Protein AF-A0A2V8TXZ5-F1 (afdb_monomer)

Solvent-accessible surface area (backbone atoms only — not comparable to full-atom values): 6863 Å² total; per-residue (Å²): 127,66,66,65,54,58,51,56,73,78,43,43,69,60,51,51,50,50,52,49,55,50,50,52,49,49,53,55,48,31,68,75,58,78,51,77,83,72,88,69,87,74,77,72,58,97,85,49,79,77,82,75,74,72,73,78,72,76,84,68,48,70,63,58,61,50,46,66,69,46,53,87,74,66,80,90,87,83,84,88,84,79,82,81,79,79,75,73,80,78,76,81,72,86,77,84,79,81,136

Radius of gyration: 45.87 Å; Cα contacts (8 Å, |Δi|>4): 8; chains: 1; bounding box: 82×36×128 Å

Mean predicted aligned error: 21.26 Å

Structure (mmCIF, N/CA/C/O backbone):
data_AF-A0A2V8TXZ5-F1
#
_entry.id   AF-A0A2V8TXZ5-F1
#
loop_
_atom_site.group_PDB
_atom_site.id
_atom_site.type_symbol
_atom_site.label_atom_id
_atom_site.label_alt_id
_atom_site.la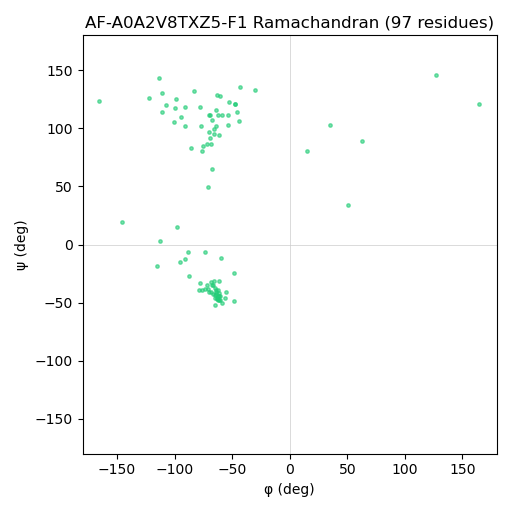bel_comp_id
_atom_site.label_asym_id
_atom_site.label_entity_id
_atom_site.label_seq_id
_atom_site.pdbx_PDB_ins_code
_atom_site.Cartn_x
_atom_site.Cartn_y
_atom_site.Cartn_z
_atom_site.occupancy
_atom_site.B_iso_or_equiv
_atom_site.auth_seq_id
_atom_site.auth_comp_id
_atom_site.auth_asym_id
_atom_site.auth_atom_id
_atom_site.pdbx_PDB_model_num
ATOM 1 N N . MET A 1 1 ? -23.068 6.727 -24.460 1.00 54.47 1 MET A N 1
ATOM 2 C CA . MET A 1 1 ? -22.117 6.773 -25.596 1.00 54.47 1 MET A CA 1
ATOM 3 C C . MET A 1 1 ? -21.660 8.199 -25.963 1.00 54.47 1 MET A C 1
ATOM 5 O O . MET A 1 1 ? -21.239 8.412 -27.082 1.00 54.47 1 MET A O 1
ATOM 9 N N . LYS A 1 2 ? -21.647 9.177 -25.037 1.00 59.97 2 LYS A N 1
ATOM 10 C CA . LYS A 1 2 ? -21.260 10.576 -25.347 1.00 59.97 2 LYS A CA 1
ATOM 11 C C . LYS A 1 2 ? -19.782 10.912 -25.058 1.00 59.97 2 LYS A C 1
ATOM 13 O O . LYS A 1 2 ? -19.273 11.922 -25.525 1.00 59.97 2 LYS A O 1
ATOM 18 N N . LEU A 1 3 ? -19.076 10.062 -24.299 1.00 61.59 3 LEU A N 1
ATOM 19 C CA . LEU A 1 3 ? -17.651 10.241 -23.960 1.00 61.59 3 LEU A CA 1
ATOM 20 C C . LEU A 1 3 ? -16.720 9.880 -25.126 1.00 61.59 3 LEU A C 1
ATOM 22 O O . LEU A 1 3 ? -15.749 10.588 -25.383 1.00 61.59 3 LEU A O 1
ATOM 26 N N . PHE A 1 4 ? -17.054 8.817 -25.865 1.00 64.00 4 PHE A N 1
ATOM 27 C CA . PHE A 1 4 ? -16.324 8.416 -27.068 1.00 64.00 4 PHE A CA 1
ATOM 28 C C . PHE A 1 4 ? -16.417 9.485 -28.159 1.00 64.00 4 PHE A C 1
ATOM 30 O O . PHE A 1 4 ? -15.402 9.829 -28.749 1.00 64.00 4 PHE A O 1
ATOM 37 N N . GLU A 1 5 ? -17.594 10.079 -28.369 1.00 63.97 5 GLU A N 1
ATOM 38 C CA . GLU A 1 5 ? -17.792 11.172 -29.333 1.00 63.97 5 GLU A CA 1
ATOM 39 C C . GLU A 1 5 ? -17.048 12.454 -28.934 1.00 63.97 5 GLU A C 1
ATOM 41 O O . GLU A 1 5 ? -16.483 13.131 -29.791 1.00 63.97 5 GLU A O 1
ATOM 46 N N . LYS A 1 6 ? -16.951 12.751 -27.631 1.00 60.19 6 LYS A N 1
ATOM 47 C CA . LYS A 1 6 ? -16.223 13.925 -27.126 1.00 60.19 6 LYS A CA 1
ATOM 48 C C . LYS A 1 6 ? -14.699 13.775 -27.252 1.00 60.19 6 LYS A C 1
ATOM 50 O O . LYS A 1 6 ? -14.023 14.744 -27.587 1.00 60.19 6 LYS A O 1
ATOM 55 N N . MET A 1 7 ? -14.160 12.561 -27.082 1.00 60.72 7 MET A N 1
ATOM 56 C CA . MET A 1 7 ? -12.767 12.252 -27.456 1.00 60.72 7 MET A CA 1
ATOM 57 C C . MET A 1 7 ? -12.567 12.277 -28.980 1.00 60.72 7 MET A C 1
ATOM 59 O O . MET A 1 7 ? -11.511 12.699 -29.458 1.00 60.72 7 MET A O 1
ATOM 63 N N . ARG A 1 8 ? -13.604 11.895 -29.742 1.00 63.78 8 ARG A N 1
ATOM 64 C CA . ARG A 1 8 ? -13.603 11.859 -31.208 1.00 63.78 8 ARG A CA 1
ATOM 65 C C . ARG A 1 8 ? -13.488 13.251 -31.855 1.00 63.78 8 ARG A C 1
ATOM 67 O O . ARG A 1 8 ? -12.935 13.399 -32.938 1.00 63.78 8 ARG A O 1
ATOM 74 N N . GLN A 1 9 ? -14.024 14.284 -31.216 1.00 64.06 9 GLN A N 1
ATOM 75 C CA . GLN A 1 9 ? -14.136 15.601 -31.849 1.00 64.06 9 GLN A CA 1
ATOM 76 C C . GLN A 1 9 ? -12.913 16.505 -31.678 1.00 64.06 9 GLN A C 1
ATOM 78 O O . GLN A 1 9 ? -12.682 17.351 -32.533 1.00 64.06 9 GLN A O 1
ATOM 83 N N . GLN A 1 10 ? -12.122 16.353 -30.611 1.00 64.50 10 GLN A N 1
ATOM 84 C CA . GLN A 1 10 ? -11.086 17.349 -30.292 1.00 64.50 10 GLN A CA 1
ATOM 85 C C . GLN A 1 10 ? -9.646 16.836 -30.374 1.00 64.50 10 GLN A C 1
ATOM 87 O O . GLN A 1 10 ? -8.733 17.653 -30.462 1.00 64.50 10 GLN A O 1
ATOM 92 N N . LYS A 1 11 ? -9.407 15.515 -30.343 1.00 72.31 11 LYS A N 1
ATOM 93 C CA . LYS A 1 11 ? -8.036 14.968 -30.301 1.00 72.31 11 LYS A CA 1
ATOM 94 C C . LYS A 1 11 ? -7.840 13.651 -31.059 1.00 72.31 11 LYS A C 1
ATOM 96 O O . LYS A 1 11 ? -6.849 12.981 -30.798 1.00 72.31 11 LYS A O 1
ATOM 101 N N . LEU A 1 12 ? -8.712 13.274 -32.005 1.00 77.88 12 LEU A N 1
ATOM 102 C CA . LEU A 1 12 ? -8.512 12.024 -32.761 1.00 77.88 12 LEU A CA 1
ATOM 103 C C . LEU A 1 12 ? -7.202 11.982 -33.526 1.00 77.88 12 LEU A C 1
ATOM 105 O O . LEU A 1 12 ? -6.472 11.009 -33.423 1.00 77.88 12 LEU A O 1
ATOM 109 N N . LEU A 1 13 ? -6.907 13.027 -34.298 1.00 80.25 13 LEU A N 1
ATOM 110 C CA . LEU A 1 13 ? -5.695 13.036 -35.108 1.00 80.25 13 LEU A CA 1
ATOM 111 C C . LEU A 1 13 ? -4.469 12.924 -34.192 1.00 80.25 13 LEU A C 1
ATOM 113 O O . LEU A 1 13 ? -3.630 12.053 -34.385 1.00 80.25 13 LEU A O 1
ATOM 117 N N . SER A 1 14 ? -4.419 13.727 -33.126 1.00 83.81 14 SER A N 1
ATOM 118 C CA . SER A 1 14 ? -3.319 13.690 -32.160 1.00 83.81 14 SER A CA 1
ATOM 119 C C . SER A 1 14 ? -3.213 12.360 -31.408 1.00 83.81 14 SER A C 1
ATOM 121 O O . SER A 1 14 ? -2.100 11.886 -31.220 1.00 83.81 14 SER A O 1
ATOM 123 N N . ILE A 1 15 ? -4.322 11.738 -30.986 1.00 86.25 15 ILE A N 1
ATOM 124 C CA . ILE A 1 15 ? -4.269 10.457 -30.264 1.00 86.25 15 ILE A CA 1
ATOM 125 C C . ILE A 1 15 ? -3.927 9.293 -31.192 1.00 86.25 15 ILE A C 1
ATOM 127 O O . ILE A 1 15 ? -3.149 8.429 -30.807 1.00 86.25 15 ILE A O 1
ATOM 131 N N . THR A 1 16 ? -4.435 9.286 -32.427 1.00 86.88 16 THR A N 1
ATOM 132 C CA . THR A 1 16 ? -4.053 8.299 -33.441 1.00 86.88 16 THR A CA 1
ATOM 133 C C . THR A 1 16 ? -2.581 8.451 -33.803 1.00 86.88 16 THR A C 1
ATOM 135 O O . THR A 1 16 ? -1.876 7.450 -33.849 1.00 86.88 16 THR A O 1
ATOM 138 N N . LEU A 1 17 ? -2.093 9.682 -33.984 1.00 90.50 17 LEU A N 1
ATOM 139 C CA . LEU A 1 17 ? -0.679 9.948 -34.239 1.00 90.50 17 LEU A CA 1
ATOM 140 C C . LEU A 1 17 ? 0.199 9.505 -33.060 1.00 90.50 17 LEU A C 1
ATOM 142 O O . LEU A 1 17 ? 1.207 8.847 -33.282 1.00 90.50 17 LEU A O 1
ATOM 146 N N . LEU A 1 18 ? -0.200 9.803 -31.819 1.00 92.38 18 LEU A N 1
ATOM 147 C CA . LEU A 1 18 ? 0.496 9.372 -30.601 1.00 92.38 18 LEU A CA 1
ATOM 148 C C . LEU A 1 18 ? 0.548 7.843 -30.477 1.00 92.38 18 LEU A C 1
ATOM 150 O O . LEU A 1 18 ? 1.599 7.280 -30.194 1.00 92.38 18 LEU A O 1
ATOM 154 N N . LEU A 1 19 ? -0.580 7.159 -30.681 1.00 93.19 19 LEU A N 1
ATOM 155 C CA . LEU A 1 19 ? -0.638 5.697 -30.627 1.00 93.19 19 LEU A CA 1
ATOM 156 C C . LEU A 1 19 ? 0.193 5.070 -31.744 1.00 93.19 19 LEU A C 1
ATOM 158 O O . LEU A 1 19 ? 0.853 4.056 -31.522 1.00 93.19 19 LEU A O 1
ATOM 162 N N . PHE A 1 20 ? 0.186 5.683 -32.928 1.00 94.81 20 PHE A N 1
ATOM 163 C CA . PHE A 1 20 ? 0.979 5.236 -34.061 1.00 94.81 20 PHE A CA 1
ATOM 164 C C . PHE A 1 20 ? 2.479 5.360 -33.775 1.00 94.81 20 PHE A C 1
ATOM 166 O O . PHE A 1 20 ? 3.200 4.370 -33.886 1.00 94.81 20 PHE A O 1
ATOM 173 N N . THR A 1 21 ? 2.953 6.531 -33.338 1.00 93.94 21 THR A N 1
ATOM 174 C CA . THR A 1 21 ? 4.374 6.739 -33.016 1.00 93.94 21 THR A CA 1
ATOM 175 C C . THR A 1 21 ? 4.829 5.867 -31.849 1.00 93.94 21 THR A C 1
ATOM 177 O O . THR A 1 21 ? 5.912 5.287 -31.911 1.00 93.94 21 THR A O 1
ATOM 180 N N . LEU A 1 22 ? 3.989 5.698 -30.825 1.00 93.69 22 LEU A N 1
ATOM 181 C CA . 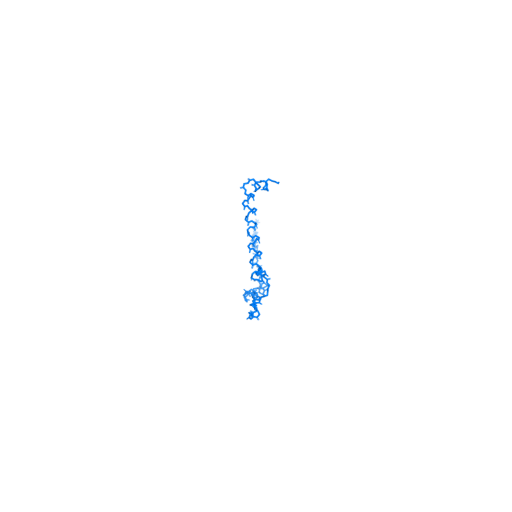LEU A 1 22 ? 4.253 4.796 -29.706 1.00 93.69 22 LEU A CA 1
ATOM 182 C C . LEU A 1 22 ? 4.379 3.338 -30.170 1.00 93.69 22 LEU A C 1
ATOM 184 O O . LEU A 1 22 ? 5.309 2.646 -29.766 1.00 93.69 22 LEU A O 1
ATOM 188 N N . SER A 1 23 ? 3.483 2.880 -31.048 1.00 94.00 23 SER A N 1
ATOM 189 C CA . SER A 1 23 ? 3.515 1.511 -31.580 1.00 94.00 23 SER A CA 1
ATOM 190 C C . SER A 1 23 ? 4.785 1.257 -32.390 1.00 94.00 23 SER A C 1
ATOM 192 O O . SER A 1 23 ? 5.460 0.254 -32.171 1.00 94.00 23 SER A O 1
ATOM 194 N N . VAL A 1 24 ? 5.154 2.189 -33.276 1.00 95.06 24 VAL A N 1
ATOM 195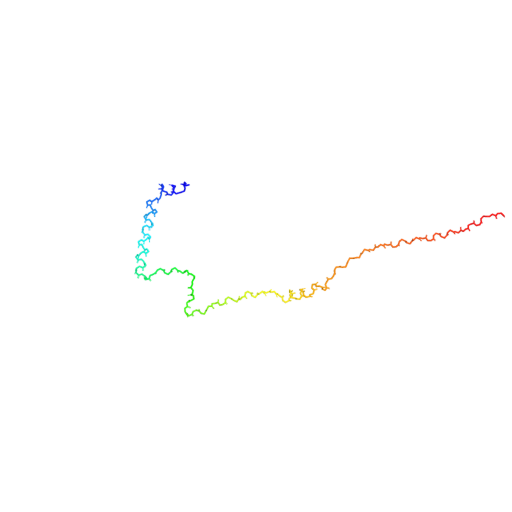 C CA . VAL A 1 24 ? 6.398 2.107 -34.058 1.00 95.06 24 VAL A CA 1
ATOM 196 C C . VAL A 1 24 ? 7.619 2.073 -33.135 1.00 95.06 24 VAL A C 1
ATOM 198 O O . VAL A 1 24 ? 8.495 1.230 -33.314 1.00 95.06 24 VAL A O 1
ATOM 201 N N . GLY A 1 25 ? 7.656 2.925 -32.106 1.00 92.81 25 GLY A N 1
ATOM 202 C CA . GLY A 1 25 ? 8.735 2.942 -31.117 1.00 92.81 25 GLY A CA 1
ATOM 203 C C . GLY A 1 25 ? 8.867 1.630 -30.338 1.00 92.81 25 GLY A C 1
ATOM 204 O O . GLY A 1 25 ? 9.981 1.147 -30.155 1.00 92.81 25 GLY A O 1
ATOM 205 N N . ILE A 1 26 ? 7.753 1.012 -29.931 1.00 90.19 26 ILE A N 1
ATOM 206 C CA . ILE A 1 26 ? 7.760 -0.290 -29.244 1.00 90.19 26 ILE A CA 1
ATOM 207 C C . ILE A 1 26 ? 8.242 -1.398 -30.186 1.00 90.19 26 ILE A C 1
ATOM 209 O O . ILE A 1 26 ? 9.046 -2.230 -29.774 1.00 90.19 26 ILE A O 1
ATOM 213 N N . VAL A 1 27 ? 7.804 -1.416 -31.448 1.00 90.12 27 VAL A N 1
ATOM 214 C CA . VAL A 1 27 ? 8.261 -2.416 -32.431 1.00 90.12 27 VAL A CA 1
ATOM 215 C C . VAL A 1 27 ? 9.766 -2.291 -32.670 1.00 90.12 27 VAL A C 1
ATOM 217 O O . VAL A 1 27 ? 10.485 -3.279 -32.577 1.00 90.12 27 VAL A O 1
ATOM 220 N N . ILE A 1 28 ? 10.274 -1.078 -32.892 1.00 88.62 28 ILE A N 1
ATOM 221 C CA . ILE A 1 28 ? 11.715 -0.851 -33.066 1.00 88.62 28 ILE A CA 1
ATOM 222 C C . ILE A 1 28 ? 12.479 -1.224 -31.786 1.00 88.62 28 ILE A C 1
ATOM 224 O O . ILE A 1 28 ? 13.467 -1.954 -31.844 1.00 88.62 28 ILE A O 1
ATOM 228 N N . GLY A 1 29 ? 12.006 -0.775 -30.621 1.00 85.12 29 GLY A N 1
ATOM 229 C CA . GLY A 1 29 ? 12.642 -1.051 -29.334 1.00 85.12 29 GLY A CA 1
ATOM 230 C C . GLY A 1 29 ? 12.673 -2.540 -28.982 1.00 85.12 29 GLY A C 1
ATOM 231 O O . GLY A 1 29 ? 13.683 -3.026 -28.486 1.00 85.12 29 GLY A O 1
ATOM 232 N N . THR A 1 30 ? 11.609 -3.288 -29.282 1.00 83.44 30 THR A N 1
ATOM 233 C CA . THR A 1 30 ? 11.544 -4.740 -29.034 1.00 83.44 30 THR A CA 1
ATOM 234 C C . THR A 1 30 ? 12.434 -5.540 -29.976 1.00 83.44 30 THR A C 1
ATOM 236 O O . THR A 1 30 ? 13.058 -6.498 -29.522 1.00 83.44 30 THR A O 1
ATOM 239 N N . LEU A 1 31 ? 12.531 -5.142 -31.251 1.00 82.62 31 LEU A N 1
ATOM 240 C CA . LEU A 1 31 ? 13.402 -5.796 -32.229 1.00 82.62 31 LEU A CA 1
ATOM 241 C C . LEU A 1 31 ? 14.886 -5.577 -31.919 1.00 82.62 31 LEU A C 1
ATOM 243 O O . LEU A 1 31 ? 15.672 -6.510 -32.045 1.00 82.62 31 LEU A O 1
ATOM 247 N N . ILE A 1 32 ? 15.267 -4.367 -31.498 1.00 80.88 32 ILE A N 1
ATOM 248 C CA . ILE A 1 32 ? 16.668 -4.045 -31.189 1.00 80.88 32 ILE A CA 1
ATOM 249 C C . ILE A 1 32 ? 17.077 -4.587 -29.808 1.00 80.88 32 ILE A C 1
ATOM 251 O O . ILE A 1 32 ? 18.190 -5.081 -29.663 1.00 80.88 32 ILE A O 1
ATOM 255 N N . ASN A 1 33 ? 16.199 -4.526 -28.798 1.00 71.62 33 ASN A N 1
ATOM 256 C CA . ASN A 1 33 ? 16.524 -4.883 -27.408 1.00 71.62 33 ASN A CA 1
ATOM 257 C C . ASN A 1 33 ? 16.096 -6.311 -26.995 1.00 71.62 33 ASN A C 1
ATOM 259 O O . ASN A 1 33 ? 16.058 -6.622 -25.808 1.00 71.62 33 ASN A O 1
ATOM 263 N N . THR A 1 34 ? 15.760 -7.199 -27.941 1.00 64.94 34 THR A N 1
ATOM 264 C CA . THR A 1 34 ? 15.399 -8.617 -27.677 1.00 64.94 34 THR A CA 1
ATOM 265 C C . THR A 1 34 ? 14.326 -8.833 -26.595 1.00 64.94 34 THR A C 1
ATOM 267 O O . THR A 1 34 ? 14.324 -9.841 -25.892 1.00 64.94 34 THR A O 1
ATOM 270 N N . GLY A 1 35 ? 13.364 -7.913 -26.494 1.00 60.66 35 GLY A N 1
ATOM 271 C CA . GLY A 1 35 ? 12.205 -8.048 -25.612 1.00 60.66 35 GLY A CA 1
ATOM 272 C C . GLY A 1 35 ? 11.989 -6.868 -24.667 1.00 60.66 35 GLY A C 1
ATOM 273 O O . GLY A 1 35 ? 12.913 -6.216 -24.184 1.00 60.66 35 GLY A O 1
ATOM 274 N N . VAL A 1 36 ? 10.715 -6.584 -24.400 1.00 63.66 36 VAL A N 1
ATOM 275 C CA . VAL A 1 36 ? 10.292 -5.683 -23.325 1.00 63.66 36 VAL A CA 1
ATOM 276 C C . VAL A 1 36 ? 10.068 -6.525 -22.079 1.00 63.66 36 VAL A C 1
ATOM 278 O O . VAL A 1 36 ? 9.060 -7.219 -21.953 1.00 63.66 36 VAL A O 1
ATOM 281 N N . HIS A 1 37 ? 11.020 -6.493 -21.152 1.00 63.28 37 HIS A N 1
ATOM 282 C CA . HIS A 1 37 ? 10.835 -7.107 -19.843 1.00 63.28 37 HIS A CA 1
ATOM 283 C C . HIS A 1 37 ? 9.840 -6.260 -19.045 1.00 63.28 37 HIS A C 1
ATOM 285 O O . HIS A 1 37 ? 10.209 -5.353 -18.303 1.00 63.28 37 HIS A O 1
ATOM 291 N N . ALA A 1 38 ? 8.547 -6.533 -19.219 1.00 58.12 38 ALA A N 1
ATOM 292 C CA . ALA A 1 38 ? 7.563 -6.138 -18.230 1.00 58.12 38 ALA A CA 1
ATOM 293 C C . ALA A 1 38 ? 7.904 -6.918 -16.957 1.00 58.12 38 ALA A C 1
ATOM 295 O O . ALA A 1 38 ? 7.842 -8.147 -16.969 1.00 58.12 38 ALA A O 1
ATOM 296 N N . ALA A 1 39 ? 8.287 -6.220 -15.885 1.00 60.25 39 ALA A N 1
ATOM 297 C CA . ALA A 1 39 ? 8.460 -6.797 -14.553 1.00 60.25 39 ALA A CA 1
ATOM 298 C C . ALA A 1 39 ? 7.088 -7.223 -14.003 1.00 60.25 39 ALA A C 1
ATOM 300 O O . ALA A 1 39 ? 6.536 -6.633 -13.078 1.00 60.25 39 ALA A O 1
ATOM 301 N N . ARG A 1 40 ? 6.476 -8.210 -14.656 1.00 56.97 40 ARG A N 1
ATOM 302 C CA . ARG A 1 40 ? 5.242 -8.845 -14.239 1.00 56.97 40 ARG A CA 1
ATOM 303 C C . ARG A 1 40 ? 5.657 -9.929 -13.267 1.00 56.97 40 ARG A C 1
ATOM 305 O O . ARG A 1 40 ? 5.897 -11.052 -13.675 1.00 56.97 40 ARG A O 1
ATOM 312 N N . ASP A 1 41 ? 5.857 -9.487 -12.032 1.00 58.72 41 ASP A N 1
ATOM 313 C CA . ASP A 1 41 ? 5.871 -10.269 -10.798 1.00 58.72 41 ASP A CA 1
ATOM 314 C C . ASP A 1 41 ? 5.984 -11.786 -11.019 1.00 58.72 41 ASP A C 1
ATOM 316 O O . ASP A 1 41 ? 4.974 -12.487 -11.054 1.00 58.72 41 ASP A O 1
ATOM 320 N N . GLN A 1 42 ? 7.203 -12.278 -11.267 1.00 50.56 42 GLN A N 1
ATOM 321 C CA . GLN A 1 42 ? 7.534 -13.694 -11.138 1.00 50.56 42 GLN A CA 1
ATOM 322 C C . GLN A 1 42 ? 9.045 -13.928 -11.147 1.00 50.56 42 GLN A C 1
ATOM 324 O O . GLN A 1 42 ? 9.754 -13.592 -12.091 1.00 50.56 42 GLN A O 1
ATOM 329 N N . ASN A 1 43 ? 9.470 -14.578 -10.065 1.00 50.88 43 ASN A N 1
ATOM 330 C CA . ASN A 1 43 ? 10.733 -15.266 -9.849 1.00 50.88 43 ASN A CA 1
ATOM 331 C C . ASN A 1 43 ? 12.006 -14.419 -9.896 1.00 50.88 43 ASN A C 1
ATOM 333 O O . ASN A 1 43 ? 12.688 -14.311 -10.908 1.00 50.88 43 ASN A O 1
ATOM 337 N N . VAL A 1 44 ? 12.334 -13.900 -8.706 1.00 52.59 44 VAL A N 1
ATOM 338 C CA . VAL A 1 44 ? 13.583 -14.210 -7.991 1.00 52.59 44 VAL A CA 1
ATOM 339 C C . VAL A 1 44 ? 14.773 -14.413 -8.926 1.00 52.59 44 VAL A C 1
ATOM 341 O O . VAL A 1 44 ? 14.932 -15.471 -9.536 1.00 52.59 44 VAL A O 1
ATOM 344 N N . ALA A 1 45 ? 15.621 -13.386 -8.993 1.00 56.75 45 ALA A N 1
ATOM 345 C CA . ALA A 1 45 ? 16.953 -13.491 -9.565 1.00 56.75 45 ALA A CA 1
ATOM 346 C C . ALA A 1 45 ? 17.626 -14.797 -9.088 1.00 56.75 45 ALA A C 1
ATOM 348 O O . ALA A 1 45 ? 17.556 -15.092 -7.896 1.00 56.75 45 ALA A O 1
ATOM 349 N N . PRO A 1 46 ? 18.285 -15.568 -9.970 1.00 57.19 46 PRO A N 1
ATOM 350 C CA . PRO A 1 46 ? 18.852 -16.879 -9.636 1.00 57.19 46 PRO A CA 1
ATOM 351 C C . PRO A 1 46 ? 19.911 -16.854 -8.518 1.00 57.19 46 PRO A C 1
ATOM 353 O O . PRO A 1 46 ? 20.252 -17.912 -8.003 1.00 57.19 46 PRO A O 1
ATOM 356 N N . ASP A 1 47 ? 20.381 -15.666 -8.123 1.00 55.28 47 ASP A N 1
ATOM 357 C CA . ASP A 1 47 ? 21.346 -15.444 -7.036 1.00 55.28 47 ASP A CA 1
ATOM 358 C C . ASP A 1 47 ? 20.763 -14.704 -5.816 1.00 55.28 47 ASP A C 1
ATOM 360 O O . ASP A 1 47 ? 21.476 -14.384 -4.867 1.00 55.28 47 ASP A O 1
ATOM 364 N N . ALA A 1 48 ? 19.463 -14.395 -5.815 1.00 59.38 48 ALA A N 1
ATOM 365 C CA . ALA A 1 48 ? 18.811 -13.760 -4.678 1.00 59.38 48 ALA A CA 1
ATOM 366 C C . ALA A 1 48 ? 18.050 -14.818 -3.884 1.00 59.38 48 ALA A C 1
ATOM 368 O O . ALA A 1 48 ? 16.977 -15.264 -4.288 1.00 59.38 48 ALA A O 1
ATOM 369 N N . THR A 1 49 ? 18.590 -15.207 -2.730 1.00 63.16 49 THR A N 1
ATOM 370 C CA . THR A 1 49 ? 17.866 -16.001 -1.736 1.00 63.16 49 THR A CA 1
ATOM 371 C C . THR A 1 49 ? 16.491 -15.360 -1.524 1.00 63.16 49 THR A C 1
ATOM 373 O O . THR A 1 49 ? 16.440 -14.175 -1.174 1.00 63.16 49 THR A O 1
ATOM 376 N N . PRO A 1 50 ? 15.376 -16.078 -1.766 1.00 59.66 50 PRO A N 1
ATOM 377 C CA . PRO A 1 50 ? 14.048 -15.524 -1.563 1.00 59.66 50 PRO A CA 1
ATOM 378 C C . PRO A 1 50 ? 13.977 -14.958 -0.149 1.00 59.66 50 PRO A C 1
ATOM 380 O O . PRO A 1 50 ? 14.244 -15.682 0.813 1.00 59.66 50 PRO A O 1
ATOM 383 N N . LEU A 1 51 ? 13.655 -13.669 -0.013 1.00 65.12 51 LEU A N 1
ATOM 384 C CA . LEU A 1 51 ? 13.434 -13.069 1.296 1.00 65.12 51 LEU A CA 1
ATOM 385 C C . LEU A 1 51 ? 12.186 -13.742 1.876 1.00 65.12 51 LEU A C 1
ATOM 387 O O . LEU A 1 51 ? 11.054 -13.385 1.548 1.00 65.12 51 LEU A O 1
ATOM 391 N N . THR A 1 52 ? 12.388 -14.783 2.680 1.00 62.97 52 THR A N 1
ATOM 392 C CA . THR A 1 52 ? 11.316 -15.464 3.393 1.00 62.97 52 THR A CA 1
ATOM 393 C C . THR A 1 52 ? 10.725 -14.456 4.359 1.00 62.97 52 THR A C 1
ATOM 395 O O . THR A 1 52 ? 11.326 -14.165 5.391 1.00 62.97 52 THR A O 1
ATOM 398 N N . ILE A 1 53 ? 9.574 -13.888 4.005 1.00 65.31 53 ILE A N 1
ATOM 399 C CA . ILE A 1 53 ? 8.795 -13.046 4.906 1.00 65.31 53 ILE A CA 1
ATOM 400 C C . ILE A 1 53 ? 8.472 -13.933 6.114 1.00 65.31 53 ILE A C 1
ATOM 402 O O . ILE A 1 53 ? 7.748 -14.923 5.946 1.00 65.31 53 ILE A O 1
ATOM 406 N N . PRO A 1 54 ? 9.033 -13.666 7.310 1.00 64.62 54 PRO A N 1
ATOM 407 C CA . PRO A 1 54 ? 8.712 -14.470 8.471 1.00 64.62 54 PRO A CA 1
ATOM 408 C C . PRO A 1 54 ? 7.213 -14.327 8.706 1.00 64.62 54 PRO A C 1
ATOM 410 O O . PRO A 1 54 ? 6.677 -13.217 8.721 1.00 64.62 54 P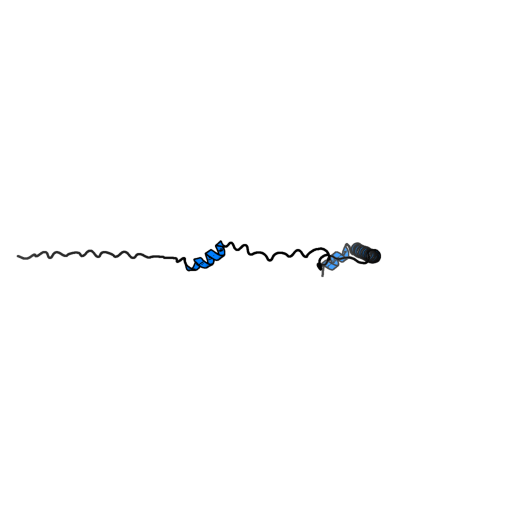RO A O 1
ATOM 413 N N . LYS A 1 55 ? 6.527 -15.469 8.824 1.00 63.19 55 LYS A N 1
ATOM 414 C CA . LYS A 1 55 ? 5.101 -15.527 9.147 1.00 63.19 55 LYS A CA 1
ATOM 415 C C . LYS A 1 55 ? 4.890 -14.598 10.335 1.00 63.19 55 LYS A C 1
ATOM 417 O O . LYS A 1 55 ? 5.580 -14.791 1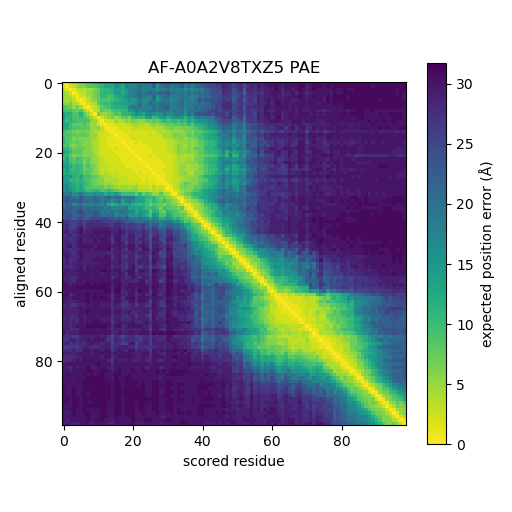1.334 1.00 63.19 55 LYS A O 1
ATOM 422 N N . ALA A 1 56 ? 4.039 -13.579 10.173 1.00 60.84 56 ALA A N 1
ATOM 423 C CA . ALA A 1 56 ? 3.813 -12.553 11.182 1.00 60.84 56 ALA A CA 1
ATOM 424 C C . ALA A 1 56 ? 3.678 -13.249 12.534 1.00 60.84 56 ALA A C 1
ATOM 426 O O . ALA A 1 56 ? 2.717 -13.984 12.765 1.00 60.84 56 ALA A O 1
ATOM 427 N N . VAL A 1 57 ? 4.716 -13.119 13.363 1.00 60.22 57 VAL A N 1
ATOM 428 C CA . VAL A 1 57 ? 4.678 -13.631 14.720 1.00 60.22 57 VAL A CA 1
ATOM 429 C C . VAL A 1 57 ? 3.560 -12.826 15.332 1.00 60.22 57 VAL A C 1
ATOM 431 O O . VAL A 1 57 ? 3.675 -11.605 15.432 1.00 60.22 57 VAL A O 1
ATOM 434 N N . GLU A 1 58 ? 2.442 -13.480 15.637 1.00 59.69 58 GLU A N 1
ATOM 435 C CA . GLU A 1 58 ? 1.457 -12.882 16.510 1.00 59.69 58 GLU A CA 1
ATOM 436 C C . GLU A 1 58 ? 2.245 -12.511 17.756 1.00 59.69 58 GLU A C 1
ATOM 438 O O . GLU A 1 58 ? 2.617 -13.371 18.556 1.00 59.69 58 GLU A O 1
ATOM 443 N N . VAL A 1 59 ? 2.552 -11.222 17.893 1.00 57.59 59 VAL A N 1
ATOM 444 C CA . VAL A 1 59 ? 3.101 -10.615 19.101 1.00 57.59 59 VAL A CA 1
ATOM 445 C C . VAL A 1 59 ? 1.964 -10.598 20.133 1.00 57.59 59 VAL A C 1
ATOM 447 O O . VAL A 1 59 ? 1.589 -9.580 20.699 1.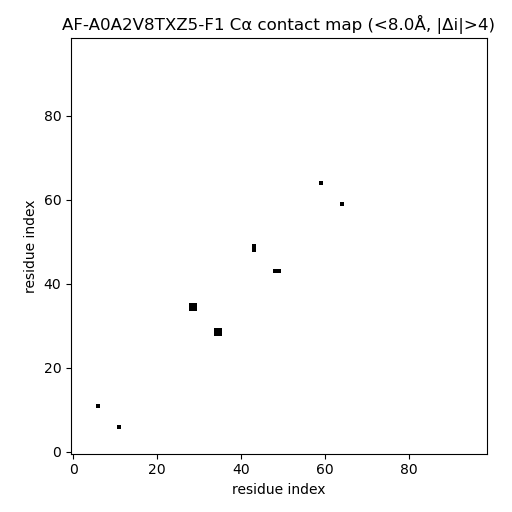00 57.59 59 VAL A O 1
ATOM 450 N N . GLY A 1 60 ? 1.318 -11.752 20.308 1.00 60.03 60 GLY A N 1
ATOM 451 C CA . GLY A 1 60 ? 0.372 -12.070 21.347 1.00 60.03 60 GLY A CA 1
ATOM 452 C C . GLY A 1 60 ? 1.199 -12.307 22.588 1.00 60.03 60 GLY A C 1
ATOM 453 O O . GLY A 1 60 ? 1.533 -13.445 22.915 1.00 60.03 60 GLY A O 1
ATOM 454 N N . ASN A 1 61 ? 1.582 -11.186 23.198 1.00 66.50 61 ASN A N 1
ATOM 455 C CA . ASN A 1 61 ? 2.247 -11.053 24.483 1.00 66.50 61 ASN A CA 1
ATOM 456 C C . ASN A 1 61 ? 1.828 -12.197 25.415 1.00 66.50 61 ASN A C 1
ATOM 458 O O . ASN A 1 61 ? 0.637 -12.471 25.544 1.00 66.50 61 ASN A O 1
ATOM 462 N N . GLU A 1 62 ? 2.771 -12.852 26.093 1.00 71.44 62 GLU A N 1
ATOM 463 C CA . GLU A 1 62 ? 2.491 -13.943 27.048 1.00 71.44 62 GLU A CA 1
ATOM 464 C C . GLU A 1 62 ? 1.385 -13.582 28.064 1.00 71.44 62 GLU A C 1
ATOM 466 O O . GLU A 1 62 ? 0.638 -14.444 28.530 1.00 71.44 62 GLU A O 1
ATOM 471 N N . PHE A 1 63 ? 1.193 -12.283 28.310 1.00 72.62 63 PHE A N 1
ATOM 472 C CA . PHE A 1 63 ? 0.063 -11.718 29.038 1.00 72.62 63 PHE A CA 1
ATOM 473 C C . PHE A 1 63 ? -1.320 -12.107 28.478 1.00 72.62 63 PHE A C 1
ATOM 475 O O . PHE A 1 63 ? -2.205 -12.442 29.250 1.00 72.62 63 PHE A O 1
ATOM 482 N N . THR A 1 64 ? -1.531 -12.139 27.160 1.00 76.81 64 THR A N 1
ATOM 483 C CA . THR A 1 64 ? -2.798 -12.565 26.535 1.00 76.81 64 THR A CA 1
ATOM 484 C C . THR A 1 64 ? -3.071 -14.056 26.752 1.00 76.81 64 THR A C 1
ATOM 486 O O . THR A 1 64 ? -4.222 -14.452 26.940 1.00 76.81 64 THR A O 1
ATOM 489 N N . LYS A 1 65 ? -2.031 -14.903 26.769 1.00 77.06 65 LYS A N 1
ATOM 490 C CA . LYS A 1 65 ? -2.176 -16.331 27.107 1.00 77.06 65 LYS A CA 1
ATOM 491 C C . LYS A 1 65 ? -2.503 -16.516 28.586 1.00 77.06 65 LYS A C 1
ATOM 493 O O . LYS A 1 65 ? -3.339 -17.351 28.920 1.00 77.06 65 LYS A O 1
ATOM 498 N N . LEU A 1 66 ? -1.864 -15.735 29.456 1.00 78.81 66 LEU A N 1
ATOM 499 C CA . LEU A 1 66 ? -2.147 -15.740 30.887 1.00 78.81 66 LEU A CA 1
ATOM 500 C C . LEU A 1 66 ? -3.567 -15.237 31.174 1.00 78.81 66 LEU A C 1
ATOM 502 O O . LEU A 1 66 ? -4.306 -15.907 31.886 1.00 78.81 66 LEU A O 1
ATOM 506 N N . ALA A 1 67 ? -3.980 -14.136 30.546 1.00 81.25 67 ALA A N 1
ATOM 507 C CA . ALA A 1 67 ? -5.325 -13.585 30.654 1.00 81.25 67 ALA A CA 1
ATOM 508 C C . ALA A 1 67 ? -6.386 -14.621 30.264 1.00 81.25 67 ALA A C 1
ATOM 510 O O . ALA A 1 67 ? -7.298 -14.850 31.039 1.00 81.25 67 ALA A O 1
ATOM 511 N N . LYS A 1 68 ? -6.219 -15.349 29.149 1.00 80.38 68 LYS A N 1
ATOM 512 C CA . LYS A 1 68 ? -7.149 -16.428 28.756 1.00 80.38 68 LYS A CA 1
ATOM 513 C C . LYS A 1 68 ? -7.233 -17.583 29.761 1.00 80.38 68 LYS A C 1
ATOM 515 O O . LYS A 1 68 ? -8.274 -18.221 29.860 1.00 80.38 68 LYS A O 1
ATOM 520 N N . ARG A 1 69 ? -6.147 -17.895 30.476 1.00 84.00 69 ARG A N 1
ATOM 521 C CA . ARG A 1 69 ? -6.146 -18.950 31.509 1.00 84.00 69 ARG A CA 1
ATOM 522 C C . ARG A 1 69 ? -6.790 -18.485 32.811 1.00 84.00 69 ARG A C 1
ATOM 524 O O . ARG A 1 69 ? -7.378 -19.303 33.507 1.00 84.00 69 ARG A O 1
ATOM 531 N N . LEU A 1 70 ? -6.642 -17.203 33.137 1.00 84.56 70 LEU A N 1
ATOM 532 C CA . LEU A 1 70 ? -7.168 -16.594 34.359 1.00 84.56 70 LEU A CA 1
ATOM 533 C C . LEU A 1 70 ? -8.577 -16.011 34.187 1.00 84.56 70 LEU A C 1
ATOM 535 O O . LEU A 1 70 ? -9.228 -15.734 35.187 1.00 84.56 70 LEU A O 1
ATOM 539 N N . ASP A 1 71 ? -9.061 -15.872 32.952 1.00 79.75 71 ASP A N 1
ATOM 540 C CA . ASP A 1 71 ? -10.418 -15.426 32.616 1.00 79.75 71 ASP A CA 1
ATOM 541 C C . ASP A 1 71 ? -11.514 -16.164 33.416 1.00 79.75 71 ASP A C 1
ATOM 543 O O . ASP A 1 71 ? -12.308 -15.498 34.079 1.00 79.75 71 ASP A O 1
ATOM 547 N N . PRO A 1 72 ? -11.524 -17.515 33.513 1.00 87.56 72 PRO A N 1
ATOM 548 C CA . PRO A 1 72 ? -12.529 -18.222 34.313 1.00 87.56 72 PRO A CA 1
ATOM 549 C C . PRO A 1 72 ? -12.317 -18.106 35.833 1.00 87.56 72 PRO A C 1
ATOM 551 O O . PRO A 1 72 ? -13.132 -18.608 36.601 1.00 87.56 72 PRO A O 1
ATOM 554 N N . SER A 1 73 ? -11.212 -17.509 36.291 1.00 83.62 73 SER A N 1
ATOM 555 C CA . SER A 1 73 ? -10.900 -17.360 37.721 1.00 83.62 73 SER A CA 1
ATOM 556 C C . SER A 1 73 ? -11.472 -16.081 38.340 1.00 83.62 73 SER A C 1
ATOM 558 O O . SER A 1 73 ? -11.382 -15.914 39.555 1.00 83.62 73 SER A O 1
ATOM 560 N N . VAL A 1 74 ? -12.055 -15.179 37.546 1.00 87.62 74 VAL A N 1
ATOM 561 C CA . VAL A 1 74 ? -12.618 -13.913 38.032 1.00 87.62 74 VAL A CA 1
ATOM 562 C C . VAL A 1 74 ? -14.144 -13.986 37.999 1.00 87.62 74 VAL A C 1
ATOM 564 O O . VAL A 1 74 ? -14.744 -14.160 36.943 1.00 87.62 74 VAL A O 1
ATOM 567 N N . VAL A 1 75 ? -14.782 -13.835 39.163 1.00 89.62 75 VAL A N 1
ATOM 568 C CA . VAL A 1 75 ? -16.247 -13.807 39.303 1.00 89.62 75 VAL A CA 1
ATOM 569 C C . VAL A 1 75 ? -16.718 -12.430 39.763 1.00 89.62 75 VAL A C 1
ATOM 571 O O . VAL A 1 75 ? -16.067 -11.782 40.581 1.00 89.62 75 VAL A O 1
ATOM 574 N N . ASN A 1 76 ? -17.865 -11.984 39.251 1.00 91.06 76 ASN A N 1
ATOM 575 C CA . ASN A 1 76 ? -18.537 -10.781 39.736 1.00 91.06 76 ASN A CA 1
ATOM 576 C C . ASN A 1 76 ? -19.522 -11.168 40.846 1.00 91.06 76 ASN A C 1
ATOM 578 O O . ASN A 1 76 ? -20.457 -11.928 40.594 1.00 91.06 76 ASN A O 1
ATOM 582 N N . ILE A 1 77 ? -19.310 -10.657 42.060 1.00 89.69 77 ILE A N 1
ATOM 583 C CA . ILE A 1 77 ? -20.178 -10.921 43.210 1.00 89.69 77 ILE A CA 1
ATOM 584 C C . ILE A 1 77 ? -20.918 -9.638 43.564 1.00 89.69 77 ILE A C 1
ATOM 586 O O . ILE A 1 77 ? -20.323 -8.667 44.028 1.00 89.69 77 ILE A O 1
ATOM 590 N N . THR A 1 78 ? -22.234 -9.669 43.390 1.00 91.38 78 THR A N 1
ATOM 591 C CA . THR A 1 78 ? -23.153 -8.618 43.826 1.00 91.38 78 THR A CA 1
ATOM 592 C C . THR A 1 78 ? -24.003 -9.153 44.970 1.00 91.38 78 THR A C 1
ATOM 594 O O . THR A 1 78 ? -24.558 -10.246 44.864 1.00 91.38 78 THR A O 1
ATOM 597 N N . ALA A 1 79 ? -24.099 -8.402 46.065 1.00 89.06 79 ALA A N 1
ATOM 598 C CA . ALA A 1 79 ? -24.893 -8.777 47.228 1.00 89.06 79 ALA A CA 1
ATOM 599 C C . ALA A 1 79 ? -25.926 -7.690 47.525 1.00 89.06 79 ALA A C 1
ATOM 601 O O 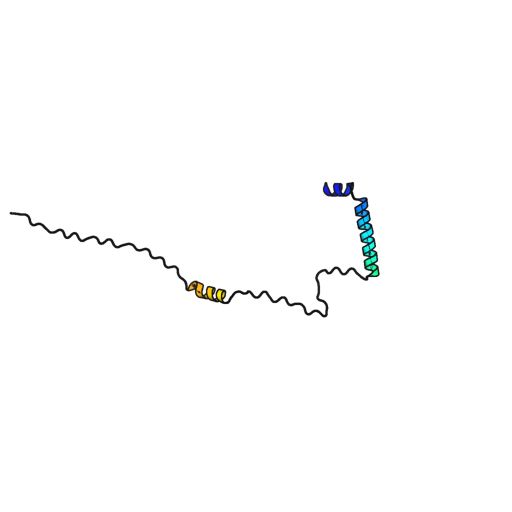. ALA A 1 79 ? -25.562 -6.533 47.730 1.00 89.06 79 ALA A O 1
ATOM 602 N N . ASP A 1 80 ? -27.193 -8.090 47.604 1.00 85.75 80 ASP A N 1
ATOM 603 C CA . ASP A 1 80 ? -28.281 -7.234 48.061 1.00 85.75 80 ASP A CA 1
ATOM 604 C C . ASP A 1 80 ? -28.582 -7.542 49.532 1.00 85.75 80 ASP A C 1
ATOM 606 O O . ASP A 1 80 ? -28.827 -8.689 49.914 1.00 85.75 80 ASP A O 1
ATOM 610 N N . TYR A 1 81 ? -28.549 -6.514 50.381 1.00 83.12 81 TYR A N 1
ATOM 611 C CA . TYR A 1 81 ? -28.838 -6.638 51.808 1.00 83.12 81 TYR A CA 1
ATOM 612 C C . TYR A 1 81 ? -30.271 -6.187 52.102 1.00 83.12 81 TYR A C 1
ATOM 614 O O . TYR A 1 81 ? -30.607 -5.017 51.930 1.00 83.12 81 TYR A O 1
ATOM 622 N N . THR A 1 82 ? -31.111 -7.104 52.594 1.00 81.69 82 THR A N 1
ATOM 623 C CA . THR A 1 82 ? -32.418 -6.749 53.168 1.00 81.69 82 THR A CA 1
ATOM 624 C C . THR A 1 82 ? -32.267 -6.596 54.684 1.00 81.69 82 THR A C 1
ATOM 626 O O . THR A 1 82 ? -32.055 -7.602 55.367 1.00 81.69 82 THR A O 1
ATOM 629 N N . PRO A 1 83 ? -32.353 -5.374 55.245 1.00 78.50 83 PRO A N 1
ATOM 630 C CA . PRO A 1 83 ? -32.246 -5.175 56.683 1.00 78.50 83 PRO A CA 1
ATOM 631 C C . PRO A 1 83 ? -33.400 -5.870 57.408 1.00 78.50 83 PRO A C 1
ATOM 633 O O . PRO A 1 83 ? -34.574 -5.671 57.090 1.00 78.50 83 PRO A O 1
ATOM 636 N N . LYS A 1 84 ? -33.067 -6.683 58.415 1.00 77.62 84 LYS A N 1
ATOM 637 C CA . LYS A 1 84 ? -34.058 -7.307 59.291 1.00 77.62 84 LYS A CA 1
ATOM 638 C C . LYS A 1 84 ? -34.673 -6.224 60.173 1.00 77.62 84 LYS A C 1
ATOM 640 O O . LYS A 1 84 ? -33.997 -5.664 61.030 1.00 77.62 84 LYS A O 1
ATOM 645 N N . VAL A 1 85 ? -35.951 -5.927 59.952 1.00 73.69 85 VAL A N 1
ATOM 646 C CA . VAL A 1 85 ? -36.706 -5.019 60.817 1.00 73.69 85 VAL A CA 1
ATOM 647 C C . VAL A 1 85 ? -36.863 -5.720 62.164 1.00 73.69 85 VAL A C 1
ATOM 649 O O . VAL A 1 85 ? -37.582 -6.716 62.270 1.00 73.69 85 VAL A O 1
ATOM 652 N N . GLU A 1 86 ? -36.143 -5.260 63.187 1.00 66.94 86 GLU A N 1
ATOM 653 C CA . GLU A 1 86 ? -36.388 -5.713 64.551 1.00 66.94 86 GLU A CA 1
ATOM 654 C C . GLU A 1 86 ? -37.777 -5.231 64.953 1.00 66.94 86 GLU A C 1
ATOM 656 O O . GLU A 1 86 ? -37.998 -4.065 65.281 1.00 66.94 86 GLU A O 1
ATOM 661 N N . GLN A 1 87 ? -38.750 -6.136 64.867 1.00 64.88 87 GLN A N 1
ATOM 662 C CA . GLN A 1 87 ? -40.088 -5.896 65.367 1.00 64.88 87 GLN A CA 1
ATOM 663 C C . GLN A 1 87 ? -39.978 -5.853 66.890 1.00 64.88 87 GLN A C 1
ATOM 665 O O . GLN A 1 87 ? -39.986 -6.884 67.566 1.00 64.88 87 GLN A O 1
ATOM 670 N N . GLY A 1 88 ? -39.774 -4.638 67.407 1.00 62.66 88 GLY A N 1
ATOM 671 C CA . GLY A 1 88 ? -39.695 -4.345 68.826 1.00 62.66 88 GLY A CA 1
ATOM 672 C C . GLY A 1 88 ? -40.837 -5.051 69.538 1.00 62.66 88 GLY A C 1
ATOM 673 O O . GLY A 1 88 ? -42.012 -4.776 69.292 1.00 62.66 88 GLY A O 1
ATOM 674 N N . ARG A 1 89 ? -40.482 -6.014 70.389 1.00 60.81 89 ARG A N 1
ATOM 675 C CA . ARG A 1 89 ? -41.429 -6.754 71.214 1.00 60.81 89 ARG A CA 1
ATOM 676 C C . ARG A 1 89 ? -41.975 -5.774 72.241 1.00 60.81 89 ARG A C 1
ATOM 678 O O . ARG A 1 89 ? -41.423 -5.636 73.328 1.00 60.81 89 ARG A O 1
ATOM 685 N N . ASN A 1 90 ? -43.030 -5.059 71.853 1.00 59.06 90 ASN A N 1
ATOM 686 C CA . ASN A 1 90 ? -43.800 -4.189 72.720 1.00 59.06 90 ASN A CA 1
ATOM 687 C C . ASN A 1 90 ? -44.392 -5.073 73.821 1.00 59.06 90 ASN A C 1
ATOM 689 O O . ASN A 1 90 ? -45.380 -5.784 73.629 1.00 59.06 90 ASN A O 1
ATOM 693 N N . ARG A 1 91 ? -43.681 -5.137 74.946 1.00 60.44 91 ARG A N 1
ATOM 694 C CA . ARG A 1 91 ? -44.054 -5.910 76.122 1.00 60.44 91 ARG A CA 1
ATOM 695 C C . ARG A 1 91 ? -45.171 -5.125 76.797 1.00 60.44 91 ARG A C 1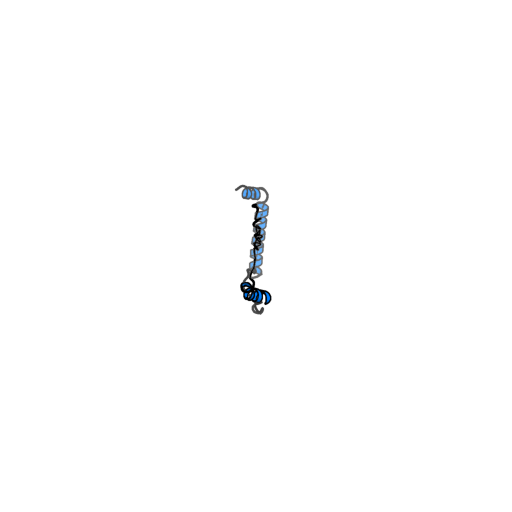
ATOM 697 O O . ARG A 1 91 ? -44.918 -4.302 77.670 1.00 60.44 91 ARG A O 1
ATOM 704 N N . VAL A 1 92 ? -46.395 -5.350 76.328 1.00 58.91 92 VAL A N 1
ATOM 705 C CA . VAL A 1 92 ? -47.617 -4.872 76.973 1.00 58.91 92 VAL A CA 1
ATOM 706 C C . VAL A 1 92 ? -47.578 -5.357 78.419 1.00 58.91 92 VAL A C 1
ATOM 708 O O . VAL A 1 92 ? -47.598 -6.555 78.699 1.00 58.91 92 VAL A O 1
ATOM 711 N N . ARG A 1 93 ? -47.416 -4.403 79.332 1.00 60.25 93 ARG A N 1
ATOM 712 C CA . ARG A 1 93 ? -47.498 -4.595 80.775 1.00 60.25 93 ARG A CA 1
ATOM 713 C C . ARG A 1 93 ? -48.991 -4.664 81.111 1.00 60.25 93 ARG A C 1
ATOM 715 O O . ARG A 1 93 ? -49.676 -3.685 80.824 1.00 60.25 93 ARG A O 1
ATOM 722 N N . PRO A 1 94 ? -49.521 -5.767 81.666 1.00 51.81 94 PRO A N 1
ATOM 723 C CA . PRO A 1 94 ? -50.891 -5.762 82.142 1.00 51.81 94 PRO A CA 1
ATOM 724 C C . PRO A 1 94 ? -50.936 -4.861 83.376 1.00 51.81 94 PRO A C 1
ATOM 726 O O . PRO A 1 94 ? -50.294 -5.114 84.397 1.00 51.81 94 PRO A O 1
ATOM 729 N N . GLN A 1 95 ? -51.615 -3.734 83.208 1.00 54.94 95 GLN A N 1
ATOM 730 C CA . GLN A 1 95 ? -52.029 -2.858 84.281 1.00 54.94 95 GLN A CA 1
ATOM 731 C C . GLN A 1 95 ? -53.238 -3.529 84.924 1.00 54.94 95 GLN A C 1
ATOM 733 O O . GLN A 1 95 ? -54.324 -3.514 84.356 1.00 54.94 95 GLN A O 1
ATOM 738 N N . ASN A 1 96 ? -53.022 -4.170 86.070 1.00 46.62 96 ASN A N 1
ATOM 739 C CA . ASN A 1 96 ? -54.117 -4.616 86.920 1.00 46.62 96 ASN A CA 1
ATOM 740 C C . ASN A 1 96 ? -54.757 -3.356 87.522 1.00 46.62 96 ASN A C 1
ATOM 742 O O . ASN A 1 96 ? -54.224 -2.774 88.467 1.00 46.62 96 ASN A O 1
ATOM 746 N N . GLN A 1 97 ? -55.834 -2.896 86.891 1.00 53.41 97 GLN A N 1
ATOM 747 C CA . GLN A 1 97 ? -56.943 -2.228 87.564 1.00 53.41 97 GLN A CA 1
ATOM 748 C C . GLN A 1 97 ? -57.852 -3.333 88.105 1.00 53.41 97 GLN A C 1
ATOM 750 O O . GLN A 1 97 ? -58.062 -4.315 87.397 1.00 53.41 97 GLN A O 1
ATOM 755 N N . ASP A 1 98 ? -58.250 -3.224 89.373 1.00 43.12 98 ASP A N 1
ATOM 756 C CA . ASP A 1 98 ? -59.638 -3.337 89.853 1.00 43.12 98 ASP A CA 1
ATOM 757 C C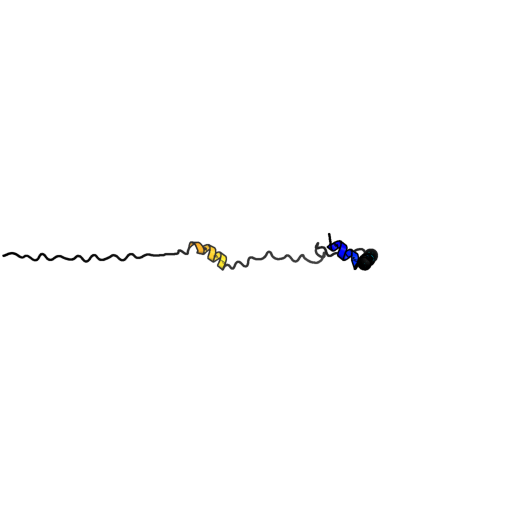 . ASP A 1 98 ? -59.640 -3.546 91.387 1.00 43.12 98 ASP A C 1
ATOM 759 O O . ASP A 1 98 ? -58.984 -4.454 91.899 1.00 43.12 98 ASP A O 1
ATOM 763 N N . ASP A 1 99 ? -60.303 -2.590 92.051 1.00 44.22 99 ASP A N 1
ATOM 764 C CA . ASP A 1 99 ? -60.949 -2.506 93.380 1.00 44.22 99 ASP A CA 1
ATOM 765 C C . ASP A 1 99 ? -60.734 -3.578 94.473 1.00 44.22 99 ASP A C 1
ATOM 767 O O . ASP A 1 99 ? -61.032 -4.776 94.260 1.00 44.22 99 ASP A O 1
#

pLDDT: mean 71.32, std 14.02, range [43.12, 95.06]

Secondary structure (DSSP, 8-state):
-HHHHHHHHHSHHHHHHHHHHHHHHHHHHHHHTT------S----TTS-------------HHHHHHHHHGGG--------------------------

Sequence (99 aa):
MKLFEKMRQQKLLSITLLLFTLSVGIVIGTLINTGVHAARDQNVAPDATPLTIPKAVEVGNEFTKLAKRLDPSVVNITADYTPKVEQGRNRVRPQNQDD

Foldseek 3Di:
DVVVVVCVPPCPVPVVVVVVVVVVVCVVCCVVVVHDPPPPDDDDDPPDDPPPPPDPDPPCPVVVVVCVVCVVVDDDDDDDDDDDPPPPPPPPDPDDDDD